Protein AF-A0A8S3FZ63-F1 (afdb_monomer)

Solvent-accessible surface area (backbone atoms only — not comparable to full-atom values): 7212 Å² total; per-residue (Å²): 108,71,60,34,73,77,38,78,84,70,55,88,84,74,93,78,82,68,85,78,50,60,69,61,54,53,50,50,53,52,51,49,34,42,72,74,64,80,37,57,72,55,78,80,36,76,80,47,62,94,73,58,88,62,82,78,73,85,81,80,86,82,89,82,65,70,37,91,45,68,71,59,38,54,57,36,41,77,74,72,43,85,56,50,48,61,88,76,45,88,92,57,89,88,74,60,69,66,60,54,52,56,52,48,73,74,69,114

pLDDT: mean 87.71, std 7.53, range [55.44, 97.56]

Mean predicted aligned error: 13.35 Å

Nearest PDB structures (foldseek):
  8jfl-assembly1_A  TM=4.494E-01  e=2.555E-06  Homo sapiens
  8jfk-assembly1_M  TM=4.447E-01  e=4.716E-06  Homo sapiens

Structure (mmCIF, N/CA/C/O backbone):
data_AF-A0A8S3FZ63-F1
#
_entry.id   AF-A0A8S3FZ63-F1
#
loop_
_atom_site.group_PDB
_atom_site.id
_atom_site.type_symbol
_atom_site.label_atom_id
_atom_site.label_alt_id
_atom_site.label_comp_id
_atom_site.label_asym_id
_atom_site.label_entity_id
_atom_site.label_seq_id
_atom_site.pdbx_PDB_ins_code
_atom_site.Cartn_x
_atom_site.Cartn_y
_atom_site.Cartn_z
_atom_site.occupancy
_atom_site.B_iso_or_equiv
_atom_site.auth_seq_id
_atom_site.auth_comp_id
_atom_site.auth_asym_id
_atom_site.auth_atom_id
_atom_site.pdbx_PDB_model_num
ATOM 1 N N . VAL A 1 1 ? 19.212 10.945 -34.644 1.00 75.62 1 VAL A N 1
ATOM 2 C CA . VAL A 1 1 ? 17.996 10.619 -33.852 1.00 75.62 1 VAL A CA 1
ATOM 3 C C . VAL A 1 1 ? 16.722 11.021 -34.587 1.00 75.62 1 VAL A C 1
ATOM 5 O O . VAL A 1 1 ? 15.849 10.180 -34.696 1.00 75.62 1 VAL A O 1
ATOM 8 N N . GLU A 1 2 ? 16.593 12.245 -35.114 1.00 84.38 2 GLU A N 1
ATOM 9 C CA . GLU A 1 2 ? 15.388 12.647 -35.873 1.00 84.38 2 GLU A CA 1
ATOM 10 C C . GLU A 1 2 ? 15.167 11.828 -37.154 1.00 84.38 2 GLU A C 1
ATOM 12 O O . GLU A 1 2 ? 14.061 11.345 -37.366 1.00 84.38 2 GLU A O 1
ATOM 17 N N . ALA A 1 3 ? 16.222 11.577 -37.940 1.00 83.62 3 ALA A N 1
ATOM 18 C CA . ALA A 1 3 ? 1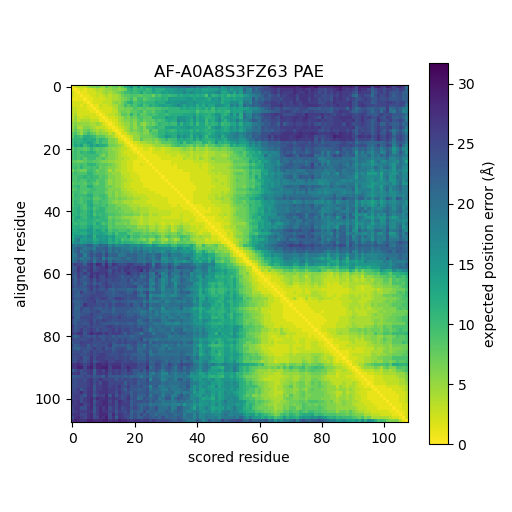6.152 10.707 -39.121 1.00 83.62 3 ALA A CA 1
ATOM 19 C C . ALA A 1 3 ? 15.713 9.267 -38.780 1.00 83.62 3 ALA A C 1
ATOM 21 O O . ALA A 1 3 ? 14.845 8.710 -39.437 1.00 83.62 3 ALA A O 1
ATOM 22 N N . GLU A 1 4 ? 16.244 8.685 -37.699 1.00 88.81 4 GLU A N 1
ATOM 23 C CA . GLU A 1 4 ? 15.851 7.347 -37.224 1.00 88.81 4 GLU A CA 1
ATOM 24 C C . GLU A 1 4 ? 14.381 7.288 -36.775 1.00 88.81 4 GLU A C 1
ATOM 26 O O . GLU A 1 4 ? 13.723 6.266 -36.946 1.00 88.81 4 GLU A O 1
ATOM 31 N N . LYS A 1 5 ? 13.853 8.381 -36.202 1.00 88.38 5 LYS A N 1
ATOM 32 C CA . LYS A 1 5 ? 12.445 8.463 -35.785 1.00 88.38 5 LYS A CA 1
ATOM 33 C C . LYS A 1 5 ? 11.489 8.478 -36.978 1.00 88.38 5 LYS A C 1
ATOM 35 O O . LYS A 1 5 ? 10.392 7.943 -36.856 1.00 88.38 5 LYS A O 1
ATOM 40 N N . SER A 1 6 ? 11.868 9.112 -38.089 1.00 93.00 6 SER A N 1
ATOM 41 C CA . SER A 1 6 ? 11.032 9.185 -39.293 1.00 93.00 6 SER A CA 1
ATOM 42 C C . SER A 1 6 ? 11.197 7.970 -40.206 1.00 93.00 6 SER A C 1
ATOM 44 O O . SER A 1 6 ? 10.221 7.539 -40.815 1.00 93.00 6 SER A O 1
ATOM 46 N N . ASN A 1 7 ? 12.404 7.404 -40.284 1.00 91.69 7 ASN A N 1
ATOM 47 C CA . ASN A 1 7 ? 12.710 6.206 -41.056 1.00 91.69 7 ASN A CA 1
ATOM 48 C C . ASN A 1 7 ? 13.598 5.258 -40.223 1.00 91.69 7 ASN A C 1
ATOM 50 O O . ASN A 1 7 ? 14.803 5.521 -40.097 1.00 91.69 7 ASN A O 1
ATOM 54 N N . PRO A 1 8 ? 13.031 4.181 -39.640 1.00 91.88 8 PRO A N 1
ATOM 55 C CA . PRO A 1 8 ? 13.791 3.208 -38.858 1.00 91.88 8 PRO A CA 1
ATOM 56 C C . PRO A 1 8 ? 14.988 2.658 -39.644 1.00 91.88 8 PRO A C 1
ATOM 58 O O . PRO A 1 8 ? 14.865 2.378 -40.834 1.00 91.88 8 PRO A O 1
ATOM 61 N N . HIS A 1 9 ? 16.129 2.463 -38.977 1.00 86.94 9 HIS A N 1
ATOM 62 C CA . HIS A 1 9 ? 17.392 1.995 -39.573 1.00 86.94 9 HIS A CA 1
ATOM 63 C C . HIS A 1 9 ? 18.085 2.969 -40.543 1.00 86.94 9 HIS A C 1
ATOM 65 O O . HIS A 1 9 ? 19.015 2.572 -41.241 1.00 86.94 9 HIS A O 1
ATOM 71 N N . SER A 1 10 ? 17.680 4.239 -40.594 1.00 91.50 10 SER A N 1
ATOM 72 C CA . SER A 1 10 ? 18.337 5.253 -41.436 1.00 91.50 10 SER A CA 1
ATOM 73 C C . SER A 1 10 ? 19.656 5.769 -40.859 1.00 91.50 10 SER A C 1
ATOM 75 O O . SER A 1 10 ? 20.419 6.428 -41.564 1.00 91.50 10 SER A O 1
ATOM 77 N N . THR A 1 11 ? 19.919 5.515 -39.574 1.00 88.31 11 THR A N 1
ATOM 78 C CA . THR A 1 11 ? 21.138 5.965 -38.894 1.00 88.31 11 THR A CA 1
ATOM 79 C C . THR A 1 11 ? 22.021 4.783 -38.497 1.00 88.31 11 THR A C 1
ATOM 81 O O . THR A 1 11 ? 21.594 3.919 -37.727 1.00 88.31 11 THR A O 1
ATOM 84 N N . ASP A 1 12 ? 23.285 4.800 -38.926 1.00 85.94 12 ASP A N 1
ATOM 85 C CA . ASP A 1 12 ? 24.294 3.853 -38.446 1.00 85.94 12 ASP A CA 1
ATOM 86 C C . ASP A 1 12 ? 24.558 4.051 -36.949 1.00 85.94 12 ASP A C 1
ATOM 88 O O . ASP A 1 12 ? 24.903 5.139 -36.475 1.00 85.94 12 ASP A O 1
ATOM 92 N N . ARG A 1 13 ? 24.374 2.978 -36.175 1.00 83.56 13 ARG A N 1
ATOM 93 C CA . ARG A 1 13 ? 24.553 3.001 -34.720 1.00 83.56 13 ARG A CA 1
ATOM 94 C C . ARG A 1 13 ? 26.017 2.761 -34.386 1.00 83.56 13 ARG A C 1
ATOM 96 O O . ARG A 1 13 ? 26.504 1.639 -34.474 1.00 83.56 13 ARG A O 1
ATOM 103 N N . ILE A 1 14 ? 26.694 3.815 -33.947 1.00 80.44 14 ILE A N 1
ATOM 104 C CA . ILE A 1 14 ? 28.071 3.737 -33.460 1.00 80.44 14 ILE A CA 1
ATOM 105 C C . ILE A 1 14 ? 28.025 3.559 -31.933 1.00 80.44 14 ILE A C 1
ATOM 107 O O . ILE A 1 14 ? 27.452 4.412 -31.248 1.00 80.44 14 ILE A O 1
ATOM 111 N N . PRO A 1 15 ? 28.579 2.468 -31.371 1.00 74.19 15 PRO A N 1
ATOM 112 C CA . PRO A 1 15 ? 28.622 2.282 -29.926 1.00 74.19 15 PRO A CA 1
ATOM 113 C C . PRO A 1 15 ? 29.518 3.353 -29.292 1.00 74.19 15 PRO A C 1
ATOM 115 O O . PRO A 1 15 ? 30.705 3.442 -29.588 1.00 74.19 15 PRO A O 1
ATOM 118 N N . MET A 1 16 ? 28.938 4.167 -28.411 1.00 76.12 16 MET A N 1
ATOM 119 C CA . MET A 1 16 ? 29.628 5.233 -27.680 1.00 76.12 16 MET A CA 1
ATOM 120 C C . MET A 1 16 ? 29.567 4.953 -26.174 1.00 76.12 16 MET A C 1
ATOM 122 O O . MET A 1 16 ? 28.558 4.459 -25.672 1.00 76.12 16 MET A O 1
ATOM 126 N N . GLY A 1 17 ? 30.629 5.297 -25.438 1.00 76.31 17 GLY A N 1
ATOM 127 C CA . GLY A 1 17 ? 30.719 5.110 -23.984 1.00 76.31 17 GLY A CA 1
ATOM 128 C C . GLY A 1 17 ? 31.578 3.915 -23.554 1.00 76.31 17 GLY A C 1
ATOM 129 O O . GLY A 1 17 ? 32.317 3.338 -24.348 1.00 76.31 17 GLY A O 1
ATOM 130 N N . ARG A 1 18 ? 31.530 3.569 -22.260 1.00 77.25 18 ARG A N 1
ATOM 131 C CA . ARG A 1 18 ? 32.313 2.452 -21.703 1.00 77.25 18 ARG A CA 1
ATOM 132 C C . ARG A 1 18 ? 31.686 1.114 -22.088 1.00 77.25 18 ARG A C 1
ATOM 134 O O . ARG A 1 18 ? 30.493 0.908 -21.874 1.00 77.25 18 ARG A O 1
ATOM 141 N N . ILE A 1 19 ? 32.514 0.209 -22.606 1.00 81.88 19 ILE A N 1
ATOM 142 C CA . ILE A 1 19 ? 32.137 -1.157 -22.970 1.00 81.88 19 ILE A CA 1
ATOM 143 C C . ILE A 1 19 ? 32.794 -2.121 -21.966 1.00 81.88 19 ILE A C 1
ATOM 145 O O . ILE A 1 19 ? 34.008 -2.037 -21.780 1.00 81.88 19 ILE A O 1
ATOM 149 N N . PRO A 1 20 ? 32.027 -3.025 -21.325 1.00 85.12 20 PRO A N 1
ATOM 150 C CA . PRO A 1 20 ? 30.578 -3.189 -21.443 1.00 85.12 20 PRO A CA 1
ATOM 151 C C . PRO A 1 20 ? 29.796 -2.077 -20.725 1.00 85.12 20 PRO A C 1
ATOM 153 O O . PRO A 1 20 ? 30.182 -1.592 -19.661 1.00 85.12 20 PRO A O 1
ATOM 156 N N . HIS A 1 21 ? 28.646 -1.705 -21.289 1.00 87.81 21 HIS A N 1
ATOM 157 C CA . HIS A 1 21 ? 27.723 -0.783 -20.634 1.00 87.81 21 HIS A CA 1
ATOM 158 C C . HIS A 1 21 ? 26.961 -1.529 -19.531 1.00 87.81 21 HIS A C 1
ATOM 160 O O . HIS A 1 21 ? 25.927 -2.146 -19.793 1.00 87.81 21 HIS A O 1
ATOM 166 N N . MET A 1 22 ? 27.487 -1.493 -18.304 1.00 89.56 22 MET A N 1
ATOM 167 C CA . MET A 1 22 ? 26.990 -2.301 -17.179 1.00 89.56 22 MET A CA 1
ATOM 168 C C . MET A 1 22 ? 25.488 -2.146 -16.935 1.00 89.56 22 MET A C 1
ATOM 170 O O . MET A 1 22 ? 24.805 -3.142 -16.747 1.00 89.56 22 MET A O 1
ATOM 174 N N . TRP A 1 23 ? 24.943 -0.932 -17.036 1.00 89.62 23 TRP A N 1
ATOM 175 C CA . TRP A 1 23 ? 23.499 -0.703 -16.913 1.00 89.62 23 TRP A CA 1
ATOM 176 C C . TRP A 1 23 ? 22.686 -1.454 -17.970 1.00 89.62 23 TRP A C 1
ATOM 178 O O . TRP A 1 23 ? 21.657 -2.042 -17.654 1.00 89.62 23 TRP A O 1
ATOM 188 N N . GLY A 1 24 ? 23.164 -1.470 -19.216 1.00 91.50 24 GLY A N 1
ATOM 189 C CA . GLY A 1 24 ? 22.506 -2.195 -20.303 1.00 91.50 24 GLY A CA 1
ATOM 190 C C . GLY A 1 24 ? 22.565 -3.705 -20.095 1.00 91.50 24 GLY A C 1
ATOM 191 O O . GLY A 1 24 ? 21.571 -4.390 -20.305 1.00 91.50 24 GLY A O 1
ATOM 192 N N . GLN A 1 25 ? 23.706 -4.210 -19.621 1.00 92.56 25 GLN A N 1
ATOM 193 C CA . GLN A 1 25 ? 23.879 -5.632 -19.322 1.00 92.56 25 GLN A CA 1
ATOM 194 C C . GLN A 1 25 ? 23.005 -6.076 -18.142 1.00 92.56 25 GLN A C 1
ATOM 196 O O . GLN A 1 25 ? 22.300 -7.077 -18.245 1.00 92.56 25 GLN A O 1
ATOM 201 N N . SER A 1 26 ? 22.968 -5.303 -17.055 1.00 95.25 26 SER A N 1
ATOM 202 C CA . SER A 1 26 ? 22.106 -5.596 -15.905 1.00 95.25 26 SER A CA 1
ATOM 203 C C . SER A 1 26 ? 20.622 -5.571 -16.279 1.00 95.25 26 SER A 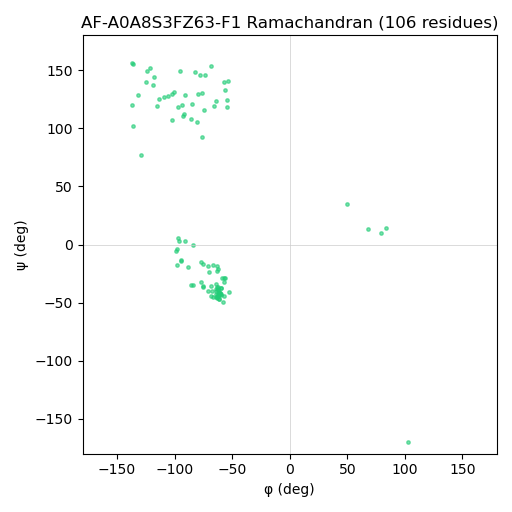C 1
ATOM 205 O O . SER A 1 26 ? 19.880 -6.470 -15.891 1.00 95.25 26 SER A O 1
ATOM 207 N N . LEU A 1 27 ? 20.184 -4.585 -17.074 1.00 94.00 27 LEU A N 1
ATOM 208 C CA . LEU A 1 27 ? 18.801 -4.519 -17.563 1.00 94.00 27 LEU A CA 1
ATOM 209 C C . LEU A 1 27 ? 18.451 -5.696 -18.477 1.00 94.00 27 LEU A C 1
ATOM 211 O O . LEU A 1 27 ? 17.343 -6.216 -18.387 1.00 94.00 27 LEU A O 1
ATOM 215 N N . PHE A 1 28 ? 19.384 -6.136 -19.324 1.00 94.62 28 PHE A N 1
ATOM 216 C CA . PHE A 1 28 ? 19.186 -7.309 -20.173 1.00 94.62 28 PHE A CA 1
ATOM 217 C C . PHE A 1 28 ? 18.966 -8.579 -19.340 1.00 94.62 28 PHE A C 1
ATOM 219 O O . PHE A 1 28 ? 18.007 -9.308 -19.584 1.00 94.62 28 PHE A O 1
ATOM 226 N N . VAL A 1 29 ? 19.797 -8.809 -18.318 1.00 96.25 29 VAL A N 1
ATOM 227 C CA . VAL A 1 29 ? 19.639 -9.956 -17.409 1.00 96.25 29 VAL A CA 1
ATOM 228 C C . VAL A 1 29 ? 18.297 -9.898 -16.676 1.00 96.25 29 VAL A C 1
ATOM 230 O O . VAL A 1 29 ? 17.571 -10.889 -16.665 1.00 96.25 29 VAL A O 1
ATOM 233 N N . LEU A 1 30 ? 17.922 -8.741 -16.120 1.00 95.50 30 LEU A N 1
ATOM 234 C CA . LEU A 1 30 ? 16.625 -8.577 -15.451 1.00 95.50 30 LEU A CA 1
ATOM 235 C C . LEU A 1 30 ? 15.447 -8.840 -16.397 1.00 95.50 30 LEU A C 1
ATOM 237 O O . LEU A 1 30 ? 14.503 -9.529 -16.020 1.00 95.50 30 LEU A O 1
ATOM 241 N N . ALA A 1 31 ? 15.508 -8.335 -17.631 1.00 94.81 31 ALA A N 1
ATOM 242 C CA . ALA A 1 31 ? 14.463 -8.557 -18.626 1.00 94.81 31 ALA A CA 1
ATOM 243 C C . ALA A 1 31 ? 14.311 -10.044 -18.978 1.00 94.81 31 ALA A C 1
ATOM 245 O O . ALA A 1 31 ? 13.186 -10.521 -19.117 1.00 94.81 31 ALA A O 1
ATOM 246 N N . MET A 1 32 ? 15.422 -10.780 -19.077 1.00 97.50 32 MET A N 1
ATOM 247 C CA . MET A 1 32 ? 15.402 -12.227 -19.298 1.00 97.50 32 MET A CA 1
ATOM 248 C C . MET A 1 32 ? 14.761 -12.971 -18.124 1.00 97.50 32 MET A C 1
ATOM 250 O O . MET A 1 32 ? 13.889 -13.803 -18.346 1.00 97.50 32 MET A O 1
ATOM 254 N N . LEU A 1 33 ? 15.109 -12.621 -16.882 1.00 97.56 33 LEU A N 1
ATOM 255 C CA . LEU A 1 33 ? 14.513 -13.241 -15.691 1.00 97.56 33 LEU A CA 1
ATOM 256 C C . LEU A 1 33 ? 12.998 -13.016 -15.611 1.00 97.56 33 LEU A C 1
ATOM 258 O O . LEU A 1 33 ? 12.259 -13.942 -15.281 1.00 97.56 33 LEU A O 1
ATOM 262 N N . VAL A 1 34 ? 12.530 -11.810 -15.949 1.00 95.50 34 VAL A N 1
ATOM 263 C CA . VAL A 1 34 ? 11.091 -11.504 -15.995 1.00 95.50 34 VAL A CA 1
ATOM 264 C C . VAL A 1 34 ? 10.400 -12.256 -17.129 1.00 95.50 34 VAL A C 1
ATOM 266 O O . VAL A 1 34 ? 9.330 -12.826 -16.928 1.00 95.50 34 VAL A O 1
ATOM 269 N N . LYS A 1 35 ? 11.004 -12.276 -18.322 1.00 95.94 35 LYS A N 1
ATOM 270 C CA . LYS A 1 35 ? 10.454 -12.961 -19.499 1.00 95.94 35 LYS A CA 1
ATOM 271 C C . LYS A 1 35 ? 10.311 -14.467 -19.268 1.00 95.94 35 LYS A C 1
ATOM 273 O O . LYS A 1 35 ? 9.290 -15.037 -19.644 1.00 95.94 35 LYS A O 1
ATOM 278 N N . ASP A 1 36 ? 11.319 -15.085 -18.664 1.00 97.25 36 ASP A N 1
ATOM 279 C CA . ASP A 1 36 ? 11.371 -16.531 -18.441 1.00 97.25 36 ASP A CA 1
ATOM 280 C C . ASP A 1 36 ? 10.618 -16.955 -17.161 1.00 97.25 36 ASP A C 1
ATOM 282 O O . ASP A 1 36 ? 10.540 -18.141 -16.849 1.00 97.25 36 ASP A O 1
ATOM 286 N N . GLY A 1 37 ? 10.031 -16.001 -16.426 1.00 95.44 37 GLY A N 1
ATOM 287 C CA . GLY A 1 37 ? 9.193 -16.264 -15.253 1.00 95.44 37 GLY A CA 1
ATOM 288 C C . GLY A 1 37 ? 9.960 -16.570 -13.964 1.00 95.44 37 GLY A C 1
ATOM 289 O O . GLY A 1 37 ? 9.344 -16.943 -12.970 1.00 95.44 37 GLY A O 1
ATOM 290 N N . PHE A 1 38 ? 11.282 -16.386 -13.952 1.00 96.94 38 PHE A N 1
ATOM 291 C CA . PHE A 1 38 ? 12.104 -16.503 -12.742 1.00 96.94 38 PHE A CA 1
ATOM 292 C C . PHE A 1 38 ? 11.956 -15.308 -11.797 1.00 96.94 38 PHE A C 1
ATOM 294 O O . PHE A 1 38 ? 12.366 -15.396 -10.644 1.00 96.94 38 PHE A O 1
ATOM 301 N N . LEU A 1 39 ? 11.414 -14.192 -12.293 1.00 95.50 39 LEU A N 1
ATOM 302 C CA . LEU A 1 39 ? 11.175 -12.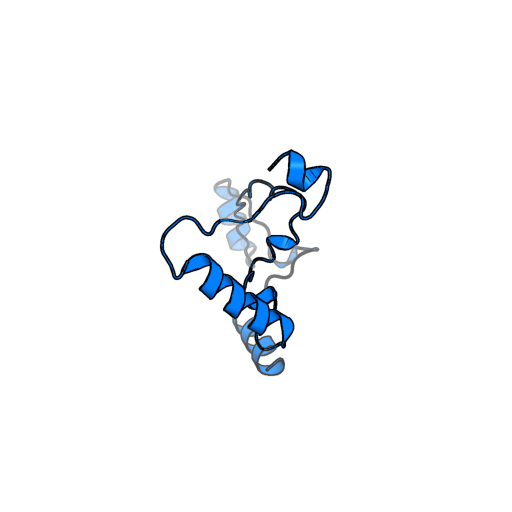982 -11.518 1.00 95.50 39 LEU A CA 1
ATOM 303 C C . LEU A 1 39 ? 9.795 -12.412 -11.852 1.00 95.50 39 LEU A C 1
ATOM 305 O O . LEU A 1 39 ? 9.516 -12.051 -12.998 1.00 95.50 39 LEU A O 1
ATOM 309 N N . ALA A 1 40 ? 8.927 -12.297 -10.856 1.00 92.44 40 ALA A N 1
ATOM 310 C CA . ALA A 1 40 ? 7.622 -11.682 -11.025 1.00 92.44 40 ALA A CA 1
ATOM 311 C C . ALA A 1 40 ? 7.742 -10.143 -11.040 1.00 92.44 40 ALA A C 1
ATOM 313 O O . ALA A 1 40 ? 8.526 -9.564 -10.283 1.00 92.44 40 ALA A O 1
ATOM 314 N N . PRO A 1 41 ? 6.906 -9.419 -11.810 1.00 87.69 41 PRO A N 1
ATOM 315 C CA . PRO A 1 41 ? 6.909 -7.953 -11.799 1.00 87.69 41 PRO A CA 1
ATOM 316 C C . PRO A 1 41 ? 6.679 -7.334 -10.409 1.00 87.69 41 PRO A C 1
ATOM 318 O O . PRO A 1 41 ? 7.158 -6.237 -10.137 1.00 87.69 41 PRO A O 1
ATOM 321 N N . GLY A 1 42 ? 5.951 -8.028 -9.525 1.00 87.38 42 GLY A N 1
ATOM 322 C CA . GLY A 1 42 ? 5.737 -7.603 -8.138 1.00 87.38 42 GLY A CA 1
ATOM 323 C C . GLY A 1 42 ? 6.987 -7.689 -7.257 1.00 87.38 42 GLY A C 1
ATOM 324 O O . GLY A 1 42 ? 7.083 -6.948 -6.288 1.00 87.38 42 GLY A O 1
ATOM 325 N N . GLU A 1 43 ? 7.965 -8.527 -7.600 1.00 89.44 43 GLU A N 1
ATOM 326 C CA . GLU A 1 43 ? 9.237 -8.611 -6.866 1.00 89.44 43 GLU A CA 1
ATOM 327 C C . GLU A 1 43 ? 10.168 -7.443 -7.226 1.00 89.44 43 GLU A C 1
ATOM 329 O O . GLU A 1 43 ? 10.907 -6.950 -6.377 1.00 89.44 43 GLU A O 1
ATOM 334 N N . LEU A 1 44 ? 10.092 -6.951 -8.469 1.00 90.44 44 LEU A N 1
ATOM 335 C CA . LEU A 1 44 ? 10.792 -5.737 -8.911 1.00 90.44 44 LEU A CA 1
ATOM 336 C C . LEU A 1 44 ? 10.137 -4.453 -8.402 1.00 90.44 44 LEU A C 1
ATOM 338 O O . LEU A 1 44 ? 10.816 -3.471 -8.105 1.00 90.44 44 LEU A O 1
ATOM 342 N N . ASP A 1 45 ? 8.812 -4.449 -8.340 1.00 88.75 45 ASP A N 1
ATOM 343 C CA . ASP A 1 45 ? 8.011 -3.302 -7.937 1.00 88.75 45 ASP A CA 1
ATOM 344 C C . ASP A 1 45 ? 7.013 -3.729 -6.850 1.00 88.75 45 ASP A C 1
ATOM 346 O O . ASP A 1 45 ? 5.819 -3.895 -7.129 1.00 88.75 45 ASP A O 1
ATOM 350 N N . PRO A 1 46 ? 7.492 -3.899 -5.600 1.00 84.19 46 PRO A N 1
ATOM 351 C CA . PRO A 1 46 ? 6.672 -4.370 -4.480 1.00 84.19 46 PRO A CA 1
ATOM 352 C C . PRO A 1 46 ? 5.582 -3.375 -4.083 1.00 84.19 46 PRO A C 1
ATOM 354 O O . PRO A 1 46 ? 4.618 -3.725 -3.410 1.00 84.19 46 PRO A O 1
ATOM 357 N N . LEU A 1 47 ? 5.726 -2.120 -4.505 1.00 81.19 47 LEU A N 1
ATOM 358 C CA . LEU A 1 47 ? 4.769 -1.056 -4.238 1.00 81.19 47 LEU A CA 1
ATOM 359 C C . LEU A 1 47 ? 3.782 -0.852 -5.395 1.00 81.19 47 LEU A C 1
ATOM 361 O O . LEU A 1 47 ? 2.963 0.061 -5.317 1.00 81.19 47 LEU A O 1
ATOM 365 N N . ASN A 1 48 ? 3.859 -1.669 -6.453 1.00 82.19 48 ASN A N 1
ATOM 366 C CA . ASN A 1 48 ? 3.036 -1.564 -7.659 1.00 82.19 48 ASN A CA 1
ATOM 367 C C . ASN A 1 48 ? 3.005 -0.145 -8.258 1.00 82.19 48 ASN A C 1
ATOM 369 O O . ASN A 1 48 ? 1.992 0.281 -8.816 1.00 82.19 48 ASN A O 1
ATOM 373 N N . ARG A 1 49 ? 4.116 0.598 -8.175 1.00 79.25 49 ARG A N 1
ATOM 374 C CA . ARG A 1 49 ? 4.234 1.956 -8.727 1.00 79.25 49 ARG A CA 1
ATOM 375 C C . ARG A 1 49 ? 3.983 2.001 -10.228 1.00 79.25 49 ARG A C 1
ATOM 377 O O . ARG A 1 49 ? 3.469 3.004 -10.709 1.00 79.25 49 ARG A O 1
ATOM 384 N N . ARG A 1 50 ? 4.269 0.921 -10.962 1.00 80.25 50 ARG A N 1
ATOM 385 C CA . ARG A 1 50 ? 3.964 0.810 -12.400 1.00 80.25 50 ARG A CA 1
ATOM 386 C C . ARG A 1 50 ? 2.465 0.889 -12.715 1.00 80.25 50 ARG A C 1
ATOM 388 O O . ARG A 1 50 ? 2.108 1.140 -13.859 1.00 80.25 50 ARG A O 1
ATOM 395 N N . LEU A 1 51 ? 1.611 0.620 -11.725 1.00 80.56 51 LEU A N 1
ATOM 396 C CA . LEU A 1 51 ? 0.151 0.652 -11.841 1.00 80.56 51 LEU A CA 1
ATOM 397 C C . LEU A 1 51 ? -0.448 1.974 -11.339 1.00 80.56 51 LEU A C 1
ATOM 399 O O . LEU A 1 51 ? -1.656 2.167 -11.432 1.00 80.56 51 LEU A O 1
ATOM 403 N N . ILE A 1 52 ? 0.372 2.879 -10.795 1.00 76.69 52 ILE A N 1
ATOM 404 C CA . ILE A 1 52 ? -0.088 4.169 -10.285 1.00 76.69 52 ILE A CA 1
ATOM 405 C C . ILE A 1 52 ? -0.247 5.133 -11.466 1.00 76.69 52 ILE A C 1
ATOM 407 O O . ILE A 1 52 ? 0.736 5.635 -12.007 1.00 76.69 52 ILE A O 1
ATOM 411 N N . THR A 1 53 ? -1.491 5.398 -11.860 1.00 72.12 53 THR A N 1
ATOM 412 C CA . THR A 1 53 ? -1.843 6.403 -12.880 1.00 72.12 53 THR A CA 1
ATOM 413 C C . THR A 1 53 ? -2.052 7.801 -12.306 1.00 72.12 53 THR A C 1
ATOM 415 O O . THR A 1 53 ? -1.962 8.778 -13.044 1.00 72.12 53 THR A O 1
ATOM 418 N N . GLU A 1 54 ? -2.293 7.915 -10.998 1.00 73.12 54 GLU A N 1
ATOM 419 C CA . GLU A 1 54 ? -2.556 9.186 -10.319 1.00 73.12 54 GLU A CA 1
ATOM 420 C C . GLU A 1 54 ? -1.578 9.403 -9.158 1.00 73.12 54 GLU A C 1
ATOM 422 O O . GLU A 1 54 ? -1.260 8.452 -8.440 1.00 73.12 54 GLU A O 1
ATOM 427 N N . PRO A 1 55 ? -1.078 10.634 -8.946 1.00 69.44 55 PRO A N 1
ATOM 428 C CA . PRO A 1 55 ? -0.198 10.926 -7.823 1.00 69.44 55 PRO A CA 1
ATOM 429 C C . PRO A 1 55 ? -0.880 10.535 -6.511 1.00 69.44 55 PRO A C 1
ATOM 431 O O . PRO A 1 55 ? -2.045 10.855 -6.280 1.00 69.44 55 PRO A O 1
ATOM 434 N N . LYS A 1 56 ? -0.141 9.830 -5.646 1.00 68.75 56 LYS A N 1
ATOM 435 C CA . LYS A 1 56 ? -0.644 9.422 -4.333 1.00 68.75 56 LYS A CA 1
ATOM 436 C C . LYS A 1 56 ? -1.132 10.677 -3.593 1.00 68.75 56 LYS A C 1
ATOM 438 O O . LYS A 1 56 ? -0.325 11.598 -3.445 1.00 68.75 56 LYS A O 1
ATOM 443 N N . PRO A 1 57 ? -2.393 10.728 -3.124 1.00 70.31 57 PRO A N 1
ATOM 444 C CA . PRO A 1 57 ? -2.859 11.861 -2.338 1.00 70.31 57 PRO A CA 1
ATOM 445 C C . PRO A 1 57 ? -1.951 12.022 -1.118 1.00 70.31 57 PRO A C 1
ATOM 447 O O . PRO A 1 57 ? -1.526 11.023 -0.524 1.00 70.31 57 PRO A O 1
ATOM 450 N N . GLU A 1 58 ? -1.619 13.265 -0.769 1.00 77.31 58 GLU A N 1
ATOM 451 C CA . GLU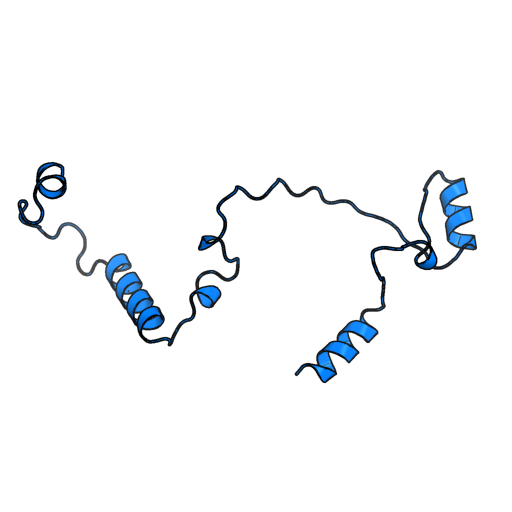 A 1 58 ? -0.856 13.540 0.445 1.00 77.31 58 GLU A CA 1
ATOM 452 C C . GLU A 1 58 ? -1.589 12.906 1.630 1.00 77.31 58 GLU A C 1
ATOM 454 O O . GLU A 1 58 ? -2.766 13.164 1.883 1.00 77.31 58 GLU A O 1
ATOM 459 N N . GLY A 1 59 ? -0.916 11.968 2.295 1.00 73.06 59 GLY A N 1
ATOM 460 C CA . GLY A 1 59 ? -1.527 11.209 3.371 1.00 73.06 59 GLY A CA 1
ATOM 461 C C . GLY A 1 59 ? -1.636 12.080 4.612 1.00 73.06 59 GLY A C 1
ATOM 462 O O . GLY A 1 59 ? -0.616 12.438 5.195 1.00 73.06 59 GLY A O 1
ATOM 463 N N . PHE A 1 60 ? -2.853 12.374 5.056 1.00 81.56 60 PHE A N 1
ATOM 464 C CA . PHE A 1 60 ? -3.078 12.892 6.401 1.00 81.56 60 PHE A CA 1
ATOM 465 C C . PHE A 1 60 ? -3.048 11.725 7.390 1.00 81.56 60 PHE A C 1
ATOM 467 O O . PHE A 1 60 ? -3.724 10.714 7.192 1.00 81.56 60 PHE A O 1
ATOM 474 N N . VAL A 1 61 ? -2.262 11.853 8.460 1.00 84.12 61 VAL A N 1
ATOM 475 C CA . VAL A 1 61 ? -2.291 10.900 9.574 1.00 84.12 61 VAL A CA 1
ATOM 476 C C . VAL A 1 61 ? -3.294 11.414 10.597 1.00 84.12 61 VAL A C 1
ATOM 478 O O . VAL A 1 61 ? -3.066 12.443 11.229 1.00 84.12 61 VAL A O 1
ATOM 481 N N . GLN A 1 62 ? -4.401 10.696 10.764 1.00 82.06 62 GLN A N 1
ATOM 482 C CA . GLN A 1 62 ? -5.374 10.957 11.818 1.00 82.06 62 GLN A CA 1
ATOM 483 C C . GLN A 1 62 ? -5.191 9.936 12.940 1.00 82.06 62 GLN A C 1
ATOM 485 O O . GLN A 1 62 ? -5.136 8.732 12.695 1.00 82.06 62 GLN A O 1
ATOM 490 N N . VAL A 1 63 ? -5.098 10.423 14.176 1.00 84.25 63 VAL A N 1
ATOM 491 C CA . VAL A 1 63 ? -5.019 9.584 15.375 1.00 84.25 63 VAL A CA 1
ATOM 492 C C . VAL A 1 63 ? -6.362 9.652 16.091 1.00 84.25 63 VAL A C 1
ATOM 494 O O . VAL A 1 63 ? -6.865 10.740 16.363 1.00 84.25 63 VAL A O 1
ATOM 497 N N . CYS A 1 64 ? -6.946 8.493 16.386 1.00 86.31 64 CYS A N 1
ATOM 498 C CA . CYS A 1 64 ? -8.171 8.361 17.168 1.00 86.31 64 CYS A CA 1
ATOM 499 C C . CYS A 1 64 ? -7.874 7.538 18.426 1.00 86.31 64 CYS A C 1
ATOM 501 O O . CYS A 1 64 ? -7.158 6.538 18.360 1.00 86.31 64 CYS A O 1
ATOM 503 N N . LEU A 1 65 ? -8.413 7.971 19.565 1.00 88.69 65 LEU A N 1
ATOM 504 C CA . LEU A 1 65 ? -8.353 7.236 20.823 1.00 88.69 65 LEU A CA 1
ATOM 505 C C . LEU A 1 65 ? -9.684 6.519 21.041 1.00 88.69 65 LEU A C 1
ATOM 507 O O . LEU A 1 65 ? -10.749 7.127 20.936 1.00 88.69 65 LEU A O 1
ATOM 511 N N . LEU A 1 66 ? -9.600 5.233 21.368 1.00 91.88 66 LEU A N 1
ATOM 512 C CA . LEU A 1 66 ? -10.747 4.368 21.615 1.00 91.88 66 LEU A CA 1
ATOM 513 C C . LEU A 1 66 ? -10.669 3.790 23.022 1.00 91.88 66 LEU A C 1
ATOM 515 O O . LEU A 1 66 ? -9.578 3.581 23.558 1.00 91.88 66 LEU A O 1
ATOM 519 N N . THR A 1 67 ? -11.826 3.495 23.603 1.00 91.81 67 THR A N 1
ATOM 520 C CA . THR A 1 67 ? -11.912 2.804 24.891 1.00 91.81 67 THR A CA 1
ATOM 521 C C . THR A 1 67 ? -12.977 1.715 24.868 1.00 91.81 67 THR A C 1
ATOM 523 O O . THR A 1 67 ? -13.914 1.742 24.077 1.00 91.81 67 THR A O 1
ATOM 526 N N . ASP A 1 68 ? -12.830 0.727 25.731 1.00 91.50 68 ASP A N 1
ATOM 527 C CA . ASP A 1 68 ? -13.858 -0.253 26.067 1.00 91.50 68 ASP A CA 1
ATOM 528 C C . ASP A 1 68 ? -14.595 0.104 27.372 1.00 91.50 68 ASP A C 1
ATOM 530 O O . ASP A 1 68 ? -15.568 -0.559 27.729 1.00 91.50 68 ASP A O 1
ATOM 534 N N . SER A 1 69 ? -14.158 1.154 28.078 1.00 93.25 69 SER A N 1
ATOM 535 C CA . SER A 1 69 ? -14.652 1.525 29.401 1.00 93.25 69 SER A CA 1
ATOM 536 C C . SER A 1 69 ? -15.365 2.874 29.391 1.00 93.25 69 SER A C 1
ATOM 538 O O . SER A 1 69 ? -14.763 3.924 29.160 1.00 93.25 69 SER A O 1
ATOM 540 N N . GLU A 1 70 ? -16.643 2.851 29.757 1.00 93.12 70 GLU A N 1
ATOM 541 C CA . GLU A 1 70 ? -17.470 4.051 29.926 1.00 93.12 70 GLU A CA 1
ATOM 542 C C . GLU A 1 70 ? -16.901 5.003 30.987 1.00 93.12 70 GLU A C 1
ATOM 544 O O . GLU A 1 70 ? -16.826 6.208 30.775 1.00 93.12 70 GLU A O 1
ATOM 549 N N . VAL A 1 71 ? -16.346 4.460 32.074 1.00 95.31 71 VAL A N 1
ATOM 550 C CA . VAL A 1 71 ? -15.708 5.255 33.136 1.00 95.31 71 VAL A CA 1
ATOM 551 C C . VAL A 1 71 ? -14.501 6.041 32.609 1.00 95.31 71 VAL A C 1
ATOM 553 O O . VAL A 1 71 ? -14.258 7.173 33.027 1.00 95.31 71 VAL A O 1
ATOM 556 N N . ILE A 1 72 ? -13.710 5.448 31.709 1.00 94.12 72 ILE A N 1
ATOM 557 C CA . ILE A 1 72 ? -12.558 6.129 31.098 1.00 94.12 72 ILE A CA 1
ATOM 558 C C . ILE A 1 72 ? -13.043 7.203 30.120 1.00 94.12 72 ILE A C 1
ATOM 560 O O . ILE A 1 72 ? -12.483 8.301 30.105 1.00 94.12 72 ILE A O 1
ATOM 564 N N . GLN A 1 73 ? -14.100 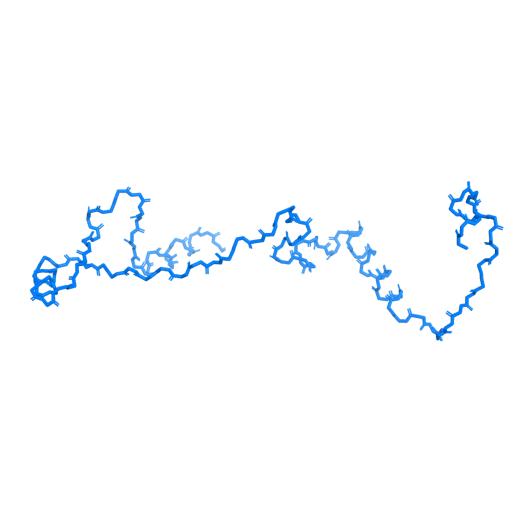6.912 29.357 1.00 94.25 73 GLN A N 1
ATOM 565 C CA . GLN A 1 73 ? -14.725 7.871 28.449 1.00 94.25 73 GLN A CA 1
ATOM 566 C C . GLN A 1 73 ? -15.207 9.119 29.187 1.00 94.25 73 GLN A C 1
ATOM 568 O O . GLN A 1 73 ? -14.850 10.228 28.793 1.00 94.25 73 GLN A O 1
ATOM 573 N N . GLU A 1 74 ? -15.944 8.954 30.284 1.00 94.38 74 GLU A N 1
ATOM 574 C CA . GLU A 1 74 ? -16.445 10.072 31.089 1.00 94.38 74 GLU A CA 1
ATOM 575 C C . GLU A 1 74 ? -15.308 10.907 31.688 1.00 94.38 74 GLU A C 1
ATOM 577 O O . GLU A 1 74 ? -15.326 12.138 31.620 1.00 94.38 74 GLU A O 1
ATOM 582 N N . LYS A 1 75 ? -14.276 10.248 32.232 1.00 95.00 75 LYS A N 1
ATOM 583 C CA . LYS A 1 75 ? -13.112 10.934 32.813 1.00 95.00 75 LYS A CA 1
ATOM 584 C C . LYS A 1 75 ? -12.367 11.785 31.791 1.00 95.00 75 LYS A C 1
ATOM 586 O O . LYS A 1 75 ? -11.944 12.890 32.119 1.00 95.00 75 LYS A O 1
ATOM 591 N N . LEU A 1 76 ? -12.184 11.277 30.575 1.00 93.56 76 LEU A N 1
ATOM 592 C CA . LEU A 1 76 ? -11.493 12.010 29.515 1.00 93.56 76 LEU A CA 1
ATOM 593 C C . LEU A 1 76 ? -12.375 13.116 28.928 1.00 93.56 76 LEU A C 1
ATOM 595 O O . LEU A 1 76 ? -11.880 14.221 28.696 1.00 93.56 76 LEU A O 1
ATOM 599 N N . ALA A 1 77 ? -13.684 12.877 28.817 1.00 93.94 77 ALA A N 1
ATOM 600 C CA . ALA A 1 77 ? -14.648 13.901 28.431 1.00 93.94 77 ALA A CA 1
ATOM 601 C C . ALA A 1 77 ? -14.657 15.082 29.416 1.00 93.94 77 ALA A C 1
ATOM 603 O O . ALA A 1 77 ? -14.722 16.231 28.983 1.00 93.94 77 ALA A O 1
ATOM 604 N N . ALA A 1 78 ? -14.497 14.830 30.722 1.00 95.00 78 ALA A N 1
ATOM 605 C CA . ALA A 1 78 ? -14.394 15.879 31.741 1.00 95.00 78 ALA A CA 1
ATOM 606 C C . ALA A 1 78 ? -13.165 16.797 31.568 1.00 95.00 78 ALA A C 1
ATOM 608 O O . ALA A 1 78 ? -13.179 17.935 32.032 1.00 95.00 78 ALA A O 1
ATOM 609 N N . VAL A 1 79 ? -12.117 16.330 30.880 1.00 95.06 79 VAL A N 1
ATOM 610 C CA . VAL A 1 79 ? -10.910 17.111 30.542 1.00 95.06 79 VAL A CA 1
ATOM 611 C C . VAL A 1 79 ? -10.992 17.679 29.110 1.00 95.06 79 VAL A C 1
ATOM 613 O O . VAL A 1 79 ? -10.047 18.288 28.616 1.00 95.06 79 VAL A O 1
ATOM 616 N N . GLY A 1 80 ? -12.132 17.517 28.430 1.00 92.81 80 GLY A N 1
ATOM 617 C CA . GLY A 1 80 ? -12.362 18.008 27.067 1.00 92.81 80 GLY A CA 1
ATOM 618 C C . GLY A 1 80 ? -11.842 17.085 25.962 1.00 92.81 80 GLY A C 1
ATOM 619 O O . GLY A 1 80 ? -11.735 17.509 24.813 1.00 92.81 80 GLY A O 1
ATOM 620 N N . ILE A 1 81 ? -11.512 15.829 26.280 1.00 92.19 81 ILE A N 1
ATOM 621 C CA . ILE A 1 81 ? -11.062 14.831 25.304 1.00 92.19 81 ILE A CA 1
ATOM 622 C C . ILE A 1 81 ? -12.222 13.883 24.998 1.00 92.19 81 ILE A C 1
ATOM 624 O O . ILE A 1 81 ? -12.580 13.028 25.806 1.00 92.19 81 ILE A O 1
ATOM 628 N N . HIS A 1 82 ? -12.795 14.011 23.804 1.00 90.81 82 HIS A N 1
ATOM 629 C CA . HIS A 1 82 ? -13.860 13.126 23.342 1.00 90.81 82 HIS A CA 1
ATOM 630 C C . HIS A 1 82 ? -13.277 11.860 22.710 1.00 90.81 82 HIS A C 1
ATOM 632 O O . HIS A 1 82 ? -12.538 11.933 21.729 1.00 90.81 82 HIS A O 1
ATOM 638 N N . ILE A 1 83 ? -13.636 10.702 23.261 1.00 92.94 83 ILE A N 1
ATOM 639 C CA . ILE A 1 83 ? -13.250 9.384 22.743 1.00 92.94 83 ILE A CA 1
ATOM 640 C C . ILE A 1 83 ? -14.491 8.539 22.464 1.00 92.94 83 ILE A C 1
ATOM 642 O O . ILE A 1 83 ? -15.513 8.688 23.138 1.00 92.94 83 ILE A O 1
ATOM 646 N N . GLN A 1 84 ? -14.402 7.652 21.476 1.00 90.62 84 GLN A N 1
ATOM 647 C CA . GLN A 1 84 ? -15.473 6.714 21.127 1.00 90.62 84 GLN A CA 1
ATOM 648 C C . GLN A 1 84 ? -15.251 5.364 21.804 1.00 90.62 84 GLN A C 1
ATOM 650 O O . GLN A 1 84 ? -14.100 4.961 22.029 1.00 90.62 84 GLN A O 1
ATOM 655 N N . GLN A 1 85 ? -16.339 4.653 22.114 1.00 90.94 85 GLN A N 1
ATOM 656 C CA . GLN A 1 85 ? -16.203 3.277 22.562 1.00 90.94 85 GLN A CA 1
ATOM 657 C C . GLN A 1 85 ? -16.056 2.337 21.370 1.00 90.94 85 GLN A C 1
ATOM 659 O O . GLN A 1 85 ? -16.641 2.553 20.311 1.00 90.94 85 GLN A O 1
ATOM 664 N N . ILE A 1 86 ? -15.318 1.242 21.557 1.00 90.38 86 ILE A N 1
ATOM 665 C CA . ILE A 1 86 ? -15.139 0.216 20.516 1.00 90.38 86 ILE A CA 1
ATOM 666 C C . ILE A 1 86 ? -16.493 -0.342 20.041 1.00 90.38 86 ILE A C 1
ATOM 668 O O . ILE A 1 86 ? -16.637 -0.695 18.874 1.00 90.38 86 ILE A O 1
ATOM 672 N N . LYS A 1 87 ? -17.486 -0.408 20.938 1.00 88.25 87 LYS 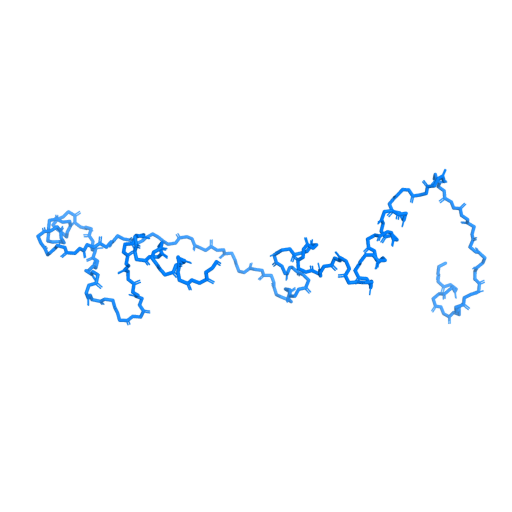A N 1
ATOM 673 C CA . LYS A 1 87 ? -18.840 -0.901 20.643 1.00 88.25 87 LYS A CA 1
ATOM 674 C C . LYS A 1 87 ? -19.674 0.043 19.765 1.00 88.25 87 LYS A C 1
ATOM 676 O O . LYS A 1 87 ? -20.641 -0.419 19.177 1.00 88.25 87 LYS A O 1
ATOM 681 N N . ASP A 1 88 ? -19.296 1.319 19.674 1.00 87.69 88 ASP A N 1
ATOM 682 C CA . ASP A 1 88 ? -20.024 2.349 18.918 1.00 87.69 88 ASP A CA 1
ATOM 683 C C . ASP A 1 88 ? -19.526 2.457 17.459 1.00 87.69 88 ASP A C 1
ATOM 685 O O . ASP A 1 88 ? -19.938 3.344 16.713 1.00 87.69 88 ASP A O 1
ATOM 689 N N . LEU 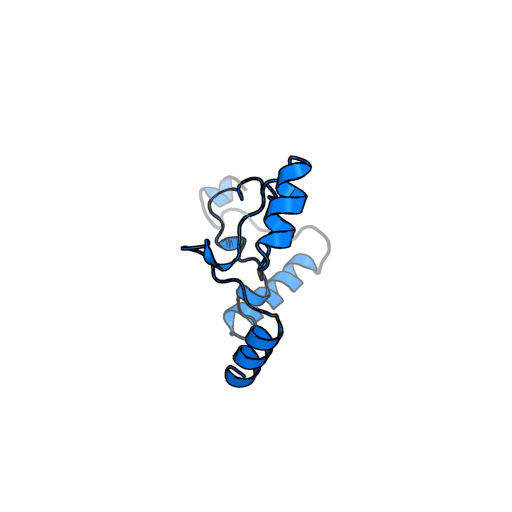A 1 89 ? -18.586 1.593 17.052 1.00 88.12 89 LEU A N 1
ATOM 690 C CA . LEU A 1 89 ? -17.997 1.583 15.714 1.00 88.12 89 LEU A CA 1
ATOM 691 C C . LEU A 1 89 ? -18.758 0.626 14.785 1.00 88.12 89 LEU A C 1
ATOM 693 O O . LEU A 1 89 ? -18.632 -0.592 14.906 1.00 88.12 89 LEU A O 1
ATOM 697 N N . ASP A 1 90 ? -19.468 1.172 13.797 1.00 83.19 90 ASP A N 1
ATOM 698 C CA . ASP A 1 90 ? -20.256 0.365 12.849 1.00 83.19 90 ASP A CA 1
ATOM 699 C C . ASP A 1 90 ? -19.431 -0.194 11.675 1.00 83.19 90 ASP A C 1
ATOM 701 O O . ASP A 1 90 ? -19.683 -1.294 11.185 1.00 83.19 90 ASP A O 1
ATOM 705 N N . LEU A 1 91 ? -18.437 0.564 11.195 1.00 83.75 91 LEU A N 1
ATOM 706 C CA . LEU A 1 91 ? -17.716 0.263 9.946 1.00 83.75 91 LEU A CA 1
ATOM 707 C C . LEU A 1 91 ? -16.376 -0.457 10.150 1.00 83.75 91 LEU A C 1
ATOM 709 O O . LEU A 1 91 ? -15.832 -1.020 9.201 1.00 83.75 91 LEU A O 1
ATOM 713 N N . ILE A 1 92 ? -15.814 -0.422 11.361 1.00 85.94 92 ILE A N 1
ATOM 714 C CA . ILE A 1 92 ? -14.462 -0.917 11.649 1.00 85.94 92 ILE A CA 1
ATOM 715 C C . ILE A 1 92 ? -14.503 -1.808 12.887 1.00 85.94 92 ILE A C 1
ATOM 717 O O . ILE A 1 92 ? -14.973 -1.396 13.943 1.00 85.94 92 ILE A O 1
ATOM 721 N N . GLN A 1 93 ? -13.946 -3.017 12.781 1.00 86.94 93 GLN A N 1
ATOM 722 C CA . GLN A 1 93 ? -13.793 -3.914 13.925 1.00 86.94 93 GLN A CA 1
ATOM 723 C C . GLN A 1 93 ? -12.394 -3.805 14.525 1.00 86.94 93 GLN A C 1
ATOM 725 O O . GLN A 1 93 ? -11.401 -4.158 13.892 1.00 86.94 93 GLN A O 1
ATOM 730 N N . VAL A 1 94 ? -12.327 -3.390 15.787 1.00 88.88 94 VAL A N 1
ATOM 731 C CA . VAL A 1 94 ? -11.088 -3.410 16.571 1.00 88.88 94 VAL A CA 1
ATOM 732 C C . VAL A 1 94 ? -10.986 -4.745 17.309 1.00 88.88 94 VAL A C 1
ATOM 734 O O . VAL A 1 94 ? -11.934 -5.187 17.968 1.00 88.88 94 VAL A O 1
ATOM 737 N N . ARG A 1 95 ? -9.846 -5.425 17.162 1.00 89.69 95 ARG A N 1
ATOM 738 C CA . ARG A 1 95 ? -9.548 -6.727 17.780 1.00 89.69 95 ARG A CA 1
ATOM 739 C C . ARG A 1 95 ? -8.129 -6.731 18.333 1.00 89.69 95 ARG A C 1
ATOM 741 O O . ARG A 1 95 ? -7.279 -5.973 17.872 1.00 89.69 95 ARG A O 1
ATOM 748 N N . SER A 1 96 ? -7.870 -7.592 19.317 1.00 90.31 96 SER A N 1
ATOM 749 C CA . SER A 1 96 ? -6.517 -7.762 19.843 1.00 90.31 96 SER A CA 1
ATOM 750 C C . SER A 1 96 ? -5.606 -8.424 18.806 1.00 90.31 96 SER A C 1
ATOM 752 O O . SER A 1 96 ? -6.048 -9.207 17.962 1.00 90.31 96 SER A O 1
ATOM 754 N N . VAL A 1 97 ? -4.304 -8.154 18.909 1.00 91.62 97 VAL A N 1
ATOM 755 C CA . VAL A 1 97 ? -3.274 -8.752 18.040 1.00 91.62 97 VAL A CA 1
ATOM 756 C C . VAL A 1 97 ? -3.292 -10.285 18.097 1.00 91.62 97 VAL A C 1
ATOM 758 O O . VAL A 1 97 ? -2.985 -10.942 17.109 1.00 91.62 97 VAL A O 1
ATOM 761 N N . GLN A 1 98 ? -3.714 -10.869 19.219 1.00 94.69 98 GLN A N 1
ATOM 762 C CA . GLN A 1 98 ? -3.814 -12.322 19.384 1.00 94.69 98 GLN A CA 1
ATOM 763 C C . GLN A 1 98 ? -4.822 -12.941 18.409 1.00 94.69 98 GLN A C 1
ATOM 765 O O . GLN A 1 98 ? -4.586 -14.028 17.889 1.00 94.69 98 GLN A O 1
ATOM 770 N N . VAL A 1 99 ? -5.928 -12.243 18.123 1.00 92.19 99 VAL A N 1
ATOM 771 C CA . VAL A 1 99 ? -6.916 -12.700 17.133 1.00 92.19 99 VAL A CA 1
ATOM 772 C C . VAL A 1 99 ? -6.280 -12.745 15.750 1.00 92.19 99 VAL A C 1
ATOM 774 O O . VAL A 1 99 ? -6.448 -13.722 15.029 1.00 92.19 99 VAL A O 1
ATOM 777 N N 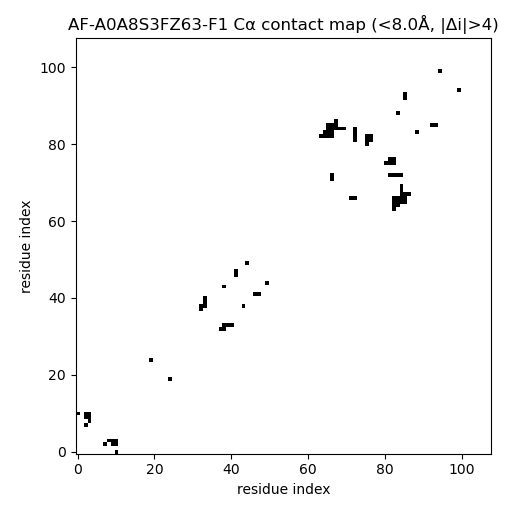. LEU A 1 100 ? -5.498 -11.720 15.405 1.00 91.25 100 LEU A N 1
ATOM 778 C CA . LEU A 1 100 ? -4.786 -11.667 14.134 1.00 91.25 100 LEU A CA 1
ATOM 779 C C . LEU A 1 100 ? -3.759 -12.802 14.014 1.00 91.25 100 LEU A C 1
ATOM 781 O O . LEU A 1 100 ? -3.729 -13.487 12.997 1.00 91.25 100 LEU A O 1
ATOM 785 N N . GLN A 1 101 ? -2.964 -13.041 15.061 1.00 92.44 101 GLN A N 1
ATOM 786 C CA . GLN A 1 101 ? -2.005 -14.153 15.110 1.00 92.44 101 GLN A CA 1
ATOM 787 C C . GLN A 1 101 ? -2.692 -15.505 14.904 1.00 92.44 101 GLN A C 1
ATOM 789 O O . GLN A 1 101 ? -2.217 -16.320 14.119 1.00 92.44 101 GLN A O 1
ATOM 794 N N . ASN A 1 102 ? -3.829 -15.713 15.570 1.00 92.81 102 ASN A N 1
ATOM 795 C CA . ASN A 1 102 ? -4.617 -16.929 15.427 1.00 92.81 102 ASN A CA 1
ATOM 796 C C . ASN A 1 102 ? -5.171 -17.083 14.001 1.00 92.81 102 ASN A C 1
ATOM 798 O O . ASN A 1 102 ? -5.157 -18.169 13.440 1.00 92.81 102 ASN A O 1
ATOM 802 N N . ILE A 1 103 ? -5.625 -16.004 13.362 1.00 90.69 103 ILE A N 1
ATOM 803 C CA . ILE A 1 103 ? -6.066 -16.068 11.961 1.00 90.69 103 ILE A CA 1
ATOM 804 C C . ILE A 1 103 ? -4.896 -16.463 11.047 1.00 90.69 103 ILE A C 1
ATOM 806 O O . ILE A 1 103 ? -5.047 -17.363 10.223 1.00 90.69 103 ILE A O 1
ATOM 810 N N . TYR A 1 104 ? -3.719 -15.857 11.227 1.00 89.75 104 TYR A N 1
ATOM 811 C CA . TYR A 1 104 ? -2.542 -16.190 10.422 1.00 89.75 104 TYR A CA 1
ATOM 812 C C . TYR A 1 104 ? -2.072 -17.631 10.613 1.00 89.75 104 TYR A C 1
ATOM 814 O O . TYR A 1 104 ? -1.710 -18.266 9.627 1.00 89.75 104 TYR A O 1
ATOM 822 N N . SER A 1 105 ? -2.155 -18.197 11.823 1.00 91.81 105 SER A N 1
ATOM 823 C CA . SER A 1 105 ? -1.794 -19.607 12.029 1.00 91.81 105 SER A CA 1
ATOM 824 C C . SER A 1 105 ? -2.682 -20.588 11.255 1.00 91.81 105 SER A C 1
ATOM 826 O O . SER A 1 105 ? -2.282 -21.731 11.061 1.00 91.81 105 SER A O 1
ATOM 828 N N . HIS A 1 106 ? -3.865 -20.161 10.801 1.00 89.81 106 HIS A N 1
ATOM 829 C CA . HIS A 1 106 ? -4.753 -20.967 9.958 1.00 89.81 106 HIS A CA 1
ATOM 830 C C . HIS A 1 106 ? -4.569 -20.716 8.452 1.00 89.81 106 HIS A C 1
ATOM 832 O O . HIS A 1 106 ? -5.078 -21.500 7.653 1.00 89.81 106 HIS A O 1
ATOM 838 N N . LEU A 1 107 ? -3.883 -19.638 8.055 1.00 84.88 107 LEU A N 1
ATOM 839 C CA . LEU A 1 107 ? -3.706 -19.252 6.649 1.00 84.88 107 LEU A CA 1
ATOM 840 C C . LEU A 1 107 ? -2.399 -19.764 6.023 1.00 84.88 107 LEU A C 1
ATOM 842 O O . LEU A 1 107 ? -2.322 -19.794 4.796 1.00 84.88 107 LEU A O 1
ATOM 846 N N . GLY A 1 108 ? -1.451 -20.241 6.841 1.00 55.44 108 GLY A N 1
ATOM 847 C CA . GLY A 1 108 ? -0.170 -20.796 6.384 1.00 55.44 108 GLY A CA 1
ATOM 848 C C . GLY A 1 108 ? 0.910 -19.740 6.234 1.00 55.44 108 GLY A C 1
ATOM 849 O O . GLY A 1 108 ? 0.757 -18.857 5.364 1.00 55.44 108 GLY A O 1
#

Radius of gyration: 28.22 Å; Cα contacts (8 Å, |Δi|>4): 48; chains: 1; bounding box: 53×39×75 Å

Secondary structure (DSSP, 8-state):
-HHHHHSTT-S-----SSSS-HHHHHHHHHHHHHHTTSS-HHHH-TT-GGG--SPPPP------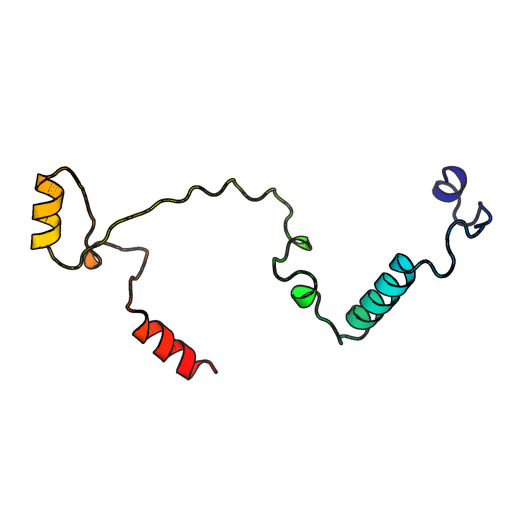-EES-HHHHHHHHTTT---EEGGG-SS-----HHHHHHHHHHH-

Organism: NCBI:txid392030

Foldseek 3Di:
DVVCVVPPPPDDDDDDDDPPPVVVVVVVVVVVCCVVVVDPPCNVPVPPVVVDPDPDPDDDDDDADEAQDPVVQVVCVVVVDHHYYQVVDDPDHDDDVVVVVVVVVVVD

InterPro domains:
  IPR008734 Phosphorylase kinase alpha/beta subunit [PTHR10749] (1-108)
  IPR008928 Six-hairpin glycosidase superfamily [SSF48208] (3-67)
  IPR011613 GH15-like domain [PF00723] (2-57)

Sequence (108 aa):
VEAEKSNPHSTDRIPMGRIPHMWGQSLFVLAMLVKDGFLAPGELDPLNRRLITEPKPEGFVQVCLLTDSEVIQEKLAAVGIHIQQIKDLDLIQVRSVQVLQNIYSHLG